Protein AF-A0AAU9WT31-F1 (afdb_monomer_lite)

Secondary structure (DSSP, 8-state):
---HHHHHHHHTTT----TT-HHHHHHHHHHHHHTSTT---HHHHHHHS----HHHHHHHHHHHHHHHHHHHHTBTTTB-TTS-SSS-HHHHTHHHHTT--HHHHHHHHHHHHHHHHHHHHHS--TT----S-SS---HHHHHHHHHHHHHHHHH-

Foldseek 3Di:
DDDPPVVVLVVVVVDDQPPPDPVSVVVVVCCSQPVDPPPQDPVNVVVPDPDDPPVRVVVVVVLVVQLVVQLVQCEPQQAYPVRPGLGGSVLSSLQSVLVDHPVNLLVQCVVPNLVSSLPQQAADDPPDPDRGGSRDPPPSSSVSNNVSSVVVVVVD

Sequence (156 aa):
MGNTHLNNLLSTMNEQFDGNDALEDVKALRKILFESSLSLSRKNIIENSSVISAPHAVANMLYLDQRHELLLTFSDNLFNVTDTGPIKRSMAQNIPDSGLSYDELHKLYTRFGKRGLVAILSNPLTTSSAKTPRVTRTKRILAAIVKHFEKTSNEE

Structure (mmCIF, N/CA/C/O backbone):
data_AF-A0AAU9WT31-F1
#
_entry.id   AF-A0AAU9WT31-F1
#
loop_
_atom_site.group_PDB
_atom_site.id
_atom_site.type_symbol
_atom_site.label_atom_id
_atom_site.label_alt_id
_atom_site.label_comp_id
_atom_site.label_asym_id
_atom_site.label_entity_id
_atom_site.label_seq_id
_atom_site.pdbx_PDB_ins_code
_atom_site.Cartn_x
_atom_site.Cartn_y
_atom_site.Cartn_z
_atom_site.occupancy
_atom_site.B_iso_or_equiv
_atom_site.auth_seq_id
_atom_site.auth_comp_id
_atom_site.auth_asym_id
_atom_site.auth_atom_id
_atom_site.pdbx_PDB_model_num
ATOM 1 N N . MET A 1 1 ? 6.162 25.197 -19.822 1.00 37.94 1 MET A N 1
ATOM 2 C CA . MET A 1 1 ? 6.664 25.276 -21.210 1.00 37.94 1 MET A CA 1
ATOM 3 C C . MET A 1 1 ? 7.054 23.873 -21.624 1.00 37.94 1 MET A C 1
ATOM 5 O O . MET A 1 1 ? 8.067 23.365 -21.166 1.00 37.94 1 MET A O 1
ATOM 9 N N . GLY A 1 2 ? 6.135 23.203 -22.320 1.00 40.66 2 GLY A N 1
ATOM 10 C CA . GLY A 1 2 ? 6.227 21.787 -22.657 1.00 40.66 2 GLY A CA 1
ATOM 11 C C . GLY A 1 2 ? 7.182 21.541 -23.819 1.00 40.66 2 GLY A C 1
ATOM 12 O O . GLY A 1 2 ? 7.208 22.298 -24.780 1.00 40.66 2 GLY A O 1
ATOM 13 N N . ASN A 1 3 ? 7.955 20.477 -23.651 1.00 45.34 3 ASN A N 1
ATOM 14 C CA . ASN A 1 3 ? 8.954 19.849 -24.509 1.00 45.34 3 ASN A CA 1
ATOM 15 C C . ASN A 1 3 ? 8.720 19.964 -26.038 1.00 45.34 3 ASN A C 1
ATOM 17 O O . ASN A 1 3 ? 8.288 19.022 -26.699 1.00 45.34 3 ASN A O 1
ATOM 21 N N . THR A 1 4 ? 9.068 21.108 -26.633 1.00 45.19 4 THR A N 1
ATOM 22 C CA . THR A 1 4 ? 8.982 21.357 -28.085 1.00 45.19 4 THR A CA 1
ATOM 23 C C . THR A 1 4 ? 9.870 20.405 -28.901 1.00 45.19 4 THR A C 1
ATOM 25 O O . THR A 1 4 ? 9.603 20.151 -30.070 1.00 45.19 4 THR A O 1
ATOM 28 N N . HIS A 1 5 ? 10.904 19.829 -28.279 1.00 43.59 5 HIS A N 1
ATOM 29 C CA . HIS A 1 5 ? 11.833 18.903 -28.929 1.00 43.59 5 HIS A CA 1
ATOM 30 C C . HIS A 1 5 ? 11.286 17.478 -29.098 1.00 43.59 5 HIS A C 1
ATOM 32 O O . HIS A 1 5 ? 11.575 16.851 -30.114 1.00 43.59 5 HIS A O 1
ATOM 38 N N . LEU A 1 6 ? 10.468 16.978 -28.163 1.00 46.84 6 LEU A N 1
ATOM 39 C CA . LEU A 1 6 ? 9.843 15.652 -28.291 1.00 46.84 6 LEU A CA 1
ATOM 40 C C . LEU A 1 6 ? 8.724 15.654 -29.340 1.00 46.84 6 LEU A C 1
ATOM 42 O O . LEU A 1 6 ? 8.633 14.727 -30.139 1.00 46.84 6 LEU A O 1
ATOM 46 N N . ASN A 1 7 ? 7.935 16.730 -29.400 1.00 46.47 7 ASN A N 1
ATOM 47 C CA . ASN A 1 7 ? 6.857 16.869 -30.385 1.00 46.47 7 ASN A CA 1
ATOM 48 C C . ASN A 1 7 ? 7.384 16.923 -31.829 1.00 46.47 7 ASN A C 1
ATOM 50 O O . ASN A 1 7 ? 6.760 16.374 -32.734 1.00 46.47 7 ASN A O 1
ATOM 54 N N . ASN A 1 8 ? 8.557 17.529 -32.040 1.00 50.22 8 ASN A N 1
ATOM 55 C CA . ASN A 1 8 ? 9.211 17.544 -33.349 1.00 50.22 8 ASN A CA 1
ATOM 56 C C . ASN A 1 8 ? 9.796 16.176 -33.735 1.00 50.22 8 ASN A C 1
ATOM 58 O O . ASN A 1 8 ? 9.794 15.842 -34.913 1.00 50.22 8 ASN A O 1
ATOM 62 N N . LEU A 1 9 ? 10.261 15.373 -32.770 1.00 50.25 9 LEU A N 1
ATOM 63 C CA . LEU A 1 9 ? 10.796 14.035 -33.047 1.00 50.25 9 LEU A CA 1
ATOM 64 C C . LEU A 1 9 ? 9.676 13.050 -33.432 1.00 50.25 9 LEU A C 1
ATOM 66 O O . LEU A 1 9 ? 9.837 12.254 -34.356 1.00 50.25 9 LEU A O 1
ATOM 70 N N . LEU A 1 10 ? 8.523 13.157 -32.761 1.00 50.50 10 LEU A N 1
ATOM 71 C CA . LEU A 1 10 ? 7.332 12.345 -33.026 1.00 50.50 10 LEU A CA 1
ATOM 72 C C . LEU A 1 10 ? 6.693 12.670 -34.385 1.00 50.50 10 LEU A C 1
ATOM 74 O O . LEU A 1 10 ? 6.244 11.756 -35.075 1.00 50.50 10 LEU A O 1
ATOM 78 N N . SER A 1 11 ? 6.702 13.939 -34.821 1.00 49.94 11 SER A N 1
ATOM 79 C CA . SER A 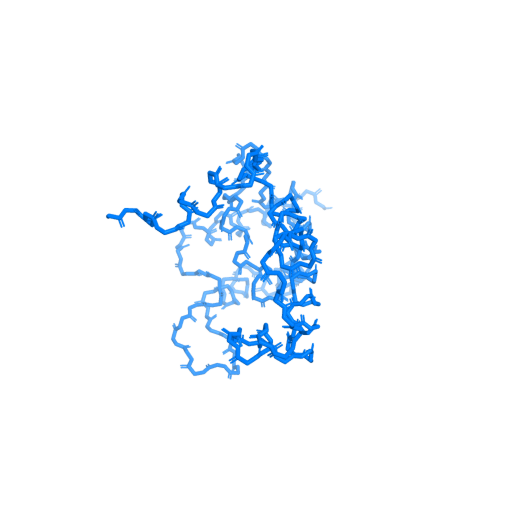1 11 ? 6.126 14.310 -36.125 1.00 49.94 11 SER A CA 1
ATOM 80 C C . SER A 1 11 ? 6.911 13.740 -37.313 1.00 49.94 11 SER A C 1
ATOM 82 O O . SER A 1 11 ? 6.306 13.390 -38.324 1.00 49.94 11 SER A O 1
ATOM 84 N N . THR A 1 12 ? 8.229 13.534 -37.181 1.00 51.47 12 THR A N 1
ATOM 85 C CA . THR A 1 12 ? 9.038 12.839 -38.200 1.00 51.47 12 THR A CA 1
ATOM 86 C C . THR A 1 12 ? 8.754 11.342 -38.313 1.00 51.47 12 THR A C 1
ATOM 88 O O . THR A 1 12 ? 9.083 10.754 -39.340 1.00 51.47 12 THR A O 1
ATOM 91 N N . MET A 1 13 ? 8.163 10.715 -37.290 1.00 53.75 13 MET A N 1
ATOM 92 C CA . MET A 1 13 ? 7.913 9.267 -37.274 1.00 53.75 13 MET A CA 1
ATOM 93 C C . MET A 1 13 ? 6.496 8.878 -37.709 1.00 53.75 13 MET A C 1
ATOM 95 O O . MET A 1 13 ? 6.253 7.696 -37.910 1.00 53.75 13 MET A O 1
ATOM 99 N N . ASN A 1 14 ? 5.587 9.844 -37.902 1.00 53.03 14 ASN A N 1
ATOM 100 C CA . ASN A 1 14 ? 4.195 9.624 -38.324 1.00 53.03 14 ASN A CA 1
ATOM 101 C C . ASN A 1 14 ? 3.474 8.498 -37.544 1.00 53.03 14 ASN A C 1
ATOM 103 O O . ASN A 1 14 ? 2.643 7.779 -38.097 1.00 53.03 14 ASN A O 1
ATOM 107 N N . GLU A 1 15 ? 3.814 8.327 -36.265 1.00 56.25 15 GLU A N 1
ATOM 108 C CA . GLU A 1 15 ? 3.293 7.274 -35.394 1.00 56.25 15 GLU A CA 1
ATOM 109 C C . GLU A 1 15 ? 2.675 7.896 -34.140 1.00 56.25 15 GLU A C 1
ATOM 111 O O . GLU A 1 15 ? 3.288 8.722 -33.463 1.00 56.25 15 GLU A O 1
ATOM 116 N N . GLN A 1 16 ? 1.431 7.510 -33.851 1.00 54.66 16 GLN A N 1
ATOM 117 C CA . GLN A 1 16 ? 0.732 7.841 -32.613 1.00 54.66 16 GLN A CA 1
ATOM 118 C C . GLN A 1 16 ? 0.999 6.724 -31.605 1.00 54.66 16 GLN A C 1
ATOM 120 O O . GLN A 1 16 ? 0.626 5.577 -31.840 1.00 54.66 16 GLN A O 1
ATOM 125 N N . PHE A 1 17 ? 1.637 7.065 -30.489 1.00 57.56 17 PHE A N 1
ATOM 126 C CA . PHE A 1 17 ? 1.768 6.175 -29.339 1.00 57.56 17 PHE A CA 1
ATOM 127 C C . PHE A 1 17 ? 0.741 6.601 -28.291 1.00 57.56 17 PHE A C 1
ATOM 129 O O . PHE A 1 17 ? 0.657 7.785 -27.953 1.00 57.56 17 PHE A O 1
ATOM 136 N N . ASP A 1 18 ? -0.075 5.659 -27.825 1.00 54.41 18 ASP A N 1
ATOM 137 C CA . ASP A 1 18 ? -1.097 5.922 -26.815 1.00 54.41 18 ASP A CA 1
ATOM 138 C C . ASP A 1 18 ? -0.418 6.061 -25.441 1.00 54.41 18 ASP A C 1
ATOM 140 O O . ASP A 1 18 ? -0.077 5.076 -24.791 1.00 54.41 18 ASP A O 1
ATOM 144 N N . GLY A 1 19 ? -0.127 7.303 -25.041 1.00 53.06 19 GLY A N 1
ATOM 145 C CA . GLY A 1 19 ? 0.788 7.646 -23.939 1.00 53.06 19 GLY A CA 1
ATOM 146 C C . GLY A 1 19 ? 0.267 7.403 -22.517 1.00 53.06 19 GLY A C 1
ATOM 147 O O . GLY A 1 19 ? 0.629 8.151 -21.610 1.00 53.06 19 GLY A O 1
ATOM 148 N N . ASN A 1 20 ? -0.609 6.414 -22.320 1.00 56.62 20 ASN A N 1
ATOM 149 C CA . ASN A 1 20 ? -1.188 6.064 -21.018 1.00 56.62 20 ASN A CA 1
ATOM 150 C C . ASN A 1 20 ? -0.913 4.612 -20.582 1.00 56.62 20 ASN A C 1
ATOM 152 O O . ASN A 1 20 ? -1.333 4.228 -19.488 1.00 56.62 20 ASN A O 1
ATOM 156 N N . ASP A 1 21 ? -0.217 3.812 -21.395 1.00 72.44 21 ASP A N 1
ATOM 157 C CA . ASP A 1 21 ? 0.211 2.460 -21.033 1.00 72.44 21 ASP A CA 1
ATOM 158 C C . ASP A 1 21 ? 1.741 2.385 -20.989 1.00 72.44 21 ASP A C 1
ATOM 160 O O . ASP A 1 21 ? 2.419 2.489 -22.009 1.00 72.44 21 ASP A O 1
ATOM 164 N N . ALA A 1 22 ? 2.287 2.140 -19.796 1.00 76.31 22 ALA A N 1
ATOM 165 C CA . ALA A 1 22 ? 3.724 2.001 -19.584 1.00 76.31 22 ALA A CA 1
ATOM 166 C C . ALA A 1 22 ? 4.346 0.889 -20.450 1.00 76.31 22 ALA A C 1
ATOM 168 O O . ALA A 1 22 ? 5.521 0.968 -20.810 1.00 76.31 22 ALA A O 1
ATOM 169 N N . LEU A 1 23 ? 3.580 -0.150 -20.796 1.00 74.44 23 LEU A N 1
ATOM 170 C CA . LEU A 1 23 ? 4.037 -1.195 -21.704 1.00 74.44 23 LEU A CA 1
ATOM 171 C C . LEU A 1 23 ? 4.141 -0.682 -23.146 1.00 74.44 23 LEU A C 1
ATOM 173 O O . LEU A 1 23 ? 5.121 -0.989 -23.830 1.00 74.44 23 LEU A O 1
ATOM 177 N N . GLU A 1 24 ? 3.166 0.102 -23.604 1.00 76.25 24 GLU A N 1
ATOM 178 C CA . GLU A 1 24 ? 3.207 0.734 -24.926 1.00 76.25 24 GLU A CA 1
ATOM 179 C C . GLU A 1 24 ? 4.300 1.801 -25.006 1.00 76.25 24 GLU A C 1
ATOM 181 O O . GLU A 1 24 ? 5.015 1.85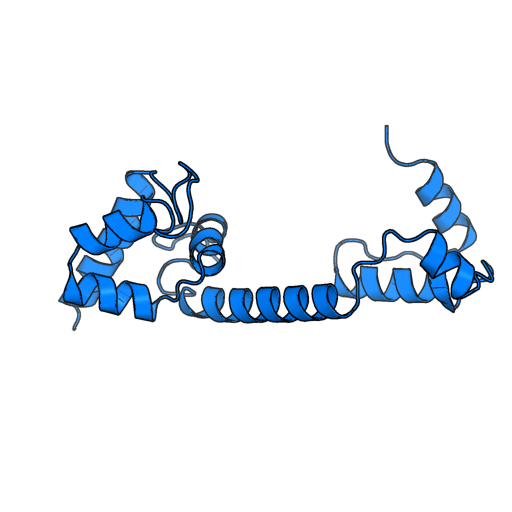4 -26.004 1.00 76.25 24 GLU A O 1
ATOM 186 N N . ASP A 1 25 ? 4.548 2.543 -23.926 1.00 76.44 25 ASP A N 1
ATOM 187 C CA . ASP A 1 25 ? 5.671 3.479 -23.838 1.00 76.44 25 ASP A CA 1
ATOM 188 C C . ASP A 1 25 ? 7.023 2.761 -23.992 1.00 76.44 25 ASP A C 1
ATOM 190 O O . ASP A 1 25 ? 7.910 3.220 -24.717 1.00 76.44 25 ASP A O 1
ATOM 194 N N . VAL A 1 26 ? 7.190 1.592 -23.358 1.00 80.50 26 VAL A N 1
ATOM 195 C CA . VAL A 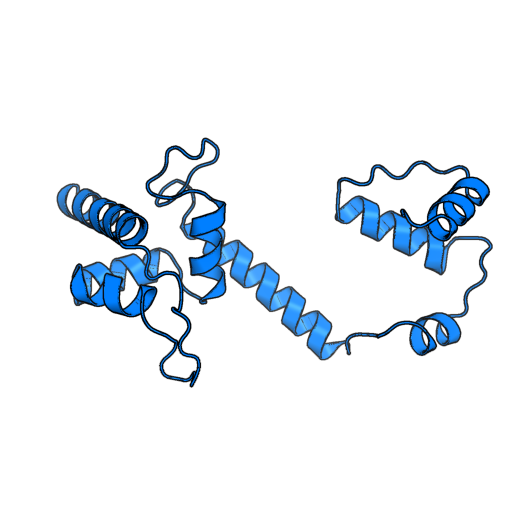1 26 ? 8.407 0.772 -23.494 1.00 80.50 26 VAL A CA 1
ATOM 196 C C . VAL A 1 26 ? 8.555 0.230 -24.918 1.00 80.50 26 VAL A C 1
ATOM 198 O O . VAL A 1 26 ? 9.663 0.235 -25.467 1.00 80.50 26 VAL A O 1
ATOM 201 N N . LYS A 1 27 ? 7.458 -0.216 -25.542 1.00 78.62 27 LYS A N 1
ATOM 202 C CA . LYS A 1 27 ? 7.462 -0.665 -26.945 1.00 78.62 27 LYS A CA 1
ATOM 203 C C . LYS A 1 27 ? 7.819 0.482 -27.894 1.00 78.62 27 LYS A C 1
ATOM 205 O O . LYS A 1 27 ? 8.665 0.295 -28.770 1.00 78.62 27 LYS A O 1
ATOM 210 N N . ALA A 1 28 ? 7.250 1.665 -27.681 1.00 81.00 28 ALA A N 1
ATOM 211 C CA . ALA A 1 28 ? 7.535 2.875 -28.443 1.00 81.00 28 ALA A CA 1
ATOM 212 C C . ALA A 1 28 ? 9.013 3.268 -28.341 1.00 81.00 28 ALA A C 1
ATOM 214 O O . ALA A 1 28 ? 9.692 3.440 -29.354 1.00 81.00 28 ALA A O 1
ATOM 215 N N . LEU A 1 29 ? 9.551 3.322 -27.119 1.00 81.44 29 LEU A N 1
ATOM 216 C CA . LEU A 1 29 ? 10.963 3.614 -26.864 1.00 81.44 29 LEU A CA 1
ATOM 217 C C . LEU A 1 29 ? 11.890 2.619 -27.558 1.00 81.44 29 LEU A C 1
ATOM 219 O O . LEU A 1 29 ? 12.867 3.027 -28.186 1.00 81.44 29 LEU A O 1
ATOM 223 N N . ARG A 1 30 ? 11.583 1.319 -27.488 1.00 83.25 30 ARG A N 1
ATOM 224 C CA . ARG A 1 30 ? 12.354 0.288 -28.192 1.00 83.25 30 ARG A CA 1
ATOM 225 C C . ARG A 1 30 ? 12.382 0.555 -29.697 1.00 83.25 30 ARG A C 1
ATOM 227 O O . ARG A 1 30 ? 13.457 0.501 -30.295 1.00 83.25 30 ARG A O 1
ATOM 234 N N . LYS A 1 31 ? 11.231 0.870 -30.290 1.00 81.56 31 LYS A N 1
ATOM 235 C CA . LYS A 1 31 ? 11.112 1.149 -31.723 1.00 81.56 31 LYS A CA 1
ATOM 236 C C . LYS A 1 31 ? 11.901 2.395 -32.129 1.00 81.56 31 LYS A C 1
ATOM 238 O O . LYS A 1 31 ? 12.674 2.356 -33.082 1.00 81.56 31 LYS A O 1
ATOM 243 N N . ILE A 1 32 ? 11.801 3.474 -31.354 1.00 79.44 32 ILE A N 1
ATOM 244 C CA . ILE A 1 32 ? 12.567 4.709 -31.575 1.00 79.44 32 ILE A CA 1
ATOM 245 C C . ILE A 1 32 ? 14.074 4.442 -31.490 1.00 79.44 32 ILE A C 1
ATOM 247 O O . ILE A 1 32 ? 14.831 4.896 -32.346 1.00 79.44 32 ILE A O 1
ATOM 251 N N . LEU A 1 33 ? 14.527 3.699 -30.482 1.00 76.50 33 LEU A N 1
ATOM 252 C CA . LEU A 1 33 ? 15.955 3.508 -30.224 1.00 76.50 33 LEU A CA 1
ATOM 253 C C . LEU A 1 33 ? 16.627 2.517 -31.180 1.00 76.50 33 LEU A C 1
ATOM 255 O O . LEU A 1 33 ? 17.796 2.709 -31.509 1.00 76.50 33 LEU A O 1
ATOM 259 N N . PHE A 1 34 ? 15.922 1.464 -31.604 1.00 78.94 34 PHE A N 1
ATOM 260 C CA . PHE A 1 34 ? 16.538 0.341 -32.321 1.00 78.94 34 PHE A CA 1
ATOM 261 C C . PHE A 1 34 ? 15.989 0.092 -33.726 1.00 78.94 34 PHE A C 1
ATOM 263 O O . PHE A 1 34 ? 16.656 -0.579 -34.509 1.00 78.94 34 PHE A O 1
ATOM 270 N N . GLU A 1 35 ? 14.804 0.606 -34.052 1.00 76.56 35 GLU A N 1
ATOM 271 C CA . GLU A 1 35 ? 14.106 0.301 -35.311 1.00 76.56 35 GLU A CA 1
ATOM 272 C C . GLU A 1 35 ? 13.897 1.550 -36.185 1.00 76.56 35 GLU A C 1
ATOM 274 O O . GLU A 1 35 ? 13.525 1.434 -37.351 1.00 76.56 35 GLU A O 1
ATOM 279 N N . SER A 1 36 ? 14.163 2.750 -35.657 1.00 71.31 36 SER A N 1
ATOM 280 C CA . SER A 1 36 ? 14.014 4.004 -36.397 1.00 71.31 36 SER A CA 1
ATOM 281 C C . SER A 1 36 ? 15.232 4.353 -37.260 1.00 71.31 36 SER A C 1
ATOM 283 O O . SER A 1 36 ? 16.354 3.880 -37.058 1.00 71.31 36 SER A O 1
ATOM 285 N N . SER A 1 37 ? 15.025 5.291 -38.187 1.00 70.69 37 SER A N 1
ATOM 286 C CA . SER A 1 37 ? 16.077 5.896 -39.011 1.00 70.69 37 SER A CA 1
ATOM 287 C C . SER A 1 37 ? 17.104 6.717 -38.222 1.00 70.69 37 SER A C 1
ATOM 289 O O . SER A 1 37 ? 18.077 7.181 -38.814 1.00 70.69 37 SER A O 1
ATOM 291 N N . LEU A 1 38 ? 16.943 6.874 -36.898 1.00 69.25 38 LEU A N 1
ATOM 292 C CA . LEU A 1 38 ? 17.903 7.581 -36.044 1.00 69.25 38 LEU A CA 1
ATOM 293 C C . LEU A 1 38 ? 19.285 6.909 -36.040 1.00 69.25 38 LEU A C 1
ATOM 295 O O . LEU A 1 38 ? 20.272 7.570 -35.725 1.00 69.25 38 LEU A O 1
ATOM 299 N N . SER A 1 39 ? 19.391 5.630 -36.435 1.00 67.81 39 SER A N 1
ATOM 300 C CA . SER A 1 39 ? 20.667 4.907 -36.605 1.00 67.81 39 SER A CA 1
ATOM 301 C C . SER A 1 39 ? 21.598 4.997 -35.383 1.00 67.81 39 SER A C 1
ATOM 303 O O . SER A 1 39 ? 22.825 5.013 -35.495 1.00 67.81 39 SER A O 1
ATOM 305 N N . LEU A 1 40 ? 21.011 5.079 -34.184 1.00 73.44 40 LEU A N 1
ATOM 306 C CA . LEU A 1 40 ? 21.760 5.223 -32.943 1.00 73.44 40 LEU A CA 1
ATOM 307 C C . LEU A 1 40 ? 22.540 3.939 -32.667 1.00 73.44 40 LEU A C 1
ATOM 309 O O . LEU A 1 40 ? 21.976 2.862 -32.474 1.00 73.44 40 LEU A O 1
ATOM 313 N N . SER A 1 41 ? 23.867 4.051 -32.622 1.00 75.94 41 SER A N 1
ATOM 314 C CA . SER A 1 41 ? 24.701 2.923 -32.223 1.00 75.94 41 SER A CA 1
ATOM 315 C C . SER A 1 41 ? 24.457 2.584 -30.748 1.00 75.94 41 SER A C 1
ATOM 317 O O . SER A 1 41 ? 24.232 3.467 -29.916 1.00 75.94 41 SER A O 1
ATOM 319 N N . ARG A 1 42 ? 24.577 1.300 -30.386 1.00 74.81 42 ARG A N 1
ATOM 320 C CA . ARG A 1 42 ? 24.493 0.857 -28.982 1.00 74.81 42 ARG A CA 1
ATOM 321 C C . ARG A 1 42 ? 25.460 1.632 -28.077 1.00 74.81 42 ARG A C 1
ATOM 323 O O . ARG A 1 42 ? 25.121 1.924 -26.936 1.00 74.81 42 ARG A O 1
ATOM 330 N N . LYS A 1 43 ? 26.638 1.989 -28.600 1.00 76.88 43 LYS A N 1
ATOM 331 C CA . LYS A 1 43 ? 27.639 2.803 -27.905 1.00 76.88 43 LYS A CA 1
ATOM 332 C C . LYS A 1 43 ? 27.100 4.201 -27.583 1.00 76.88 43 LYS A C 1
ATOM 334 O O . LYS A 1 43 ? 27.127 4.591 -26.423 1.00 76.88 43 LYS A O 1
ATOM 339 N N . ASN A 1 44 ? 26.523 4.892 -28.569 1.00 75.12 44 ASN A N 1
ATOM 340 C CA . ASN A 1 44 ? 25.941 6.224 -28.371 1.00 75.12 44 ASN A CA 1
ATOM 341 C C . ASN A 1 44 ? 24.791 6.193 -27.359 1.00 75.12 44 ASN A C 1
ATOM 343 O O . ASN A 1 44 ? 24.669 7.106 -26.548 1.00 75.12 44 ASN A O 1
ATOM 347 N N . ILE A 1 45 ? 23.972 5.137 -27.381 1.00 74.19 45 ILE A N 1
ATOM 348 C CA . ILE A 1 45 ? 22.888 4.956 -26.410 1.00 74.19 45 ILE A CA 1
ATOM 349 C C . ILE A 1 45 ? 23.466 4.818 -25.000 1.00 74.19 45 ILE A C 1
ATOM 351 O O . ILE A 1 45 ? 23.043 5.544 -24.110 1.00 74.19 45 ILE A O 1
ATOM 355 N N . ILE A 1 46 ? 24.445 3.936 -24.789 1.00 71.25 46 ILE A N 1
ATOM 356 C CA . ILE A 1 46 ? 25.041 3.691 -23.465 1.00 71.25 46 ILE A CA 1
ATOM 357 C C . ILE A 1 46 ? 25.762 4.933 -22.926 1.00 71.25 46 ILE A C 1
ATOM 359 O O . ILE A 1 46 ? 25.627 5.244 -21.750 1.00 71.25 46 ILE A O 1
ATOM 363 N N . GLU A 1 47 ? 26.499 5.657 -23.770 1.00 76.12 47 GLU A N 1
ATOM 364 C CA . GLU A 1 47 ? 27.275 6.834 -23.351 1.00 76.12 47 GLU A CA 1
ATOM 365 C C . GLU A 1 47 ? 26.397 8.040 -22.991 1.00 76.12 47 GLU A C 1
ATOM 367 O O . GLU A 1 47 ? 26.805 8.872 -22.184 1.00 76.12 47 GLU A O 1
ATOM 372 N N . ASN A 1 48 ? 25.193 8.132 -23.566 1.00 70.81 48 ASN A N 1
ATOM 373 C CA . ASN A 1 48 ? 24.281 9.263 -23.360 1.00 70.81 48 ASN A CA 1
ATOM 374 C C . ASN A 1 48 ? 23.064 8.928 -22.494 1.00 70.81 48 ASN A C 1
ATOM 376 O O . ASN A 1 48 ? 22.300 9.823 -22.136 1.00 70.81 48 ASN A O 1
ATOM 380 N N . SER A 1 49 ? 22.864 7.659 -22.142 1.00 66.31 49 SER A N 1
ATOM 381 C CA . SER A 1 49 ? 21.879 7.291 -21.135 1.00 66.31 49 SER A CA 1
ATOM 382 C C . SER A 1 49 ? 22.553 7.275 -19.772 1.00 66.31 49 SER A C 1
ATOM 384 O O . SER A 1 49 ? 23.667 6.789 -19.598 1.00 66.31 49 SER A O 1
ATOM 386 N N . SER A 1 50 ? 21.878 7.816 -18.764 1.00 66.31 50 SER A N 1
ATOM 387 C CA . SER A 1 50 ? 22.262 7.614 -17.368 1.00 66.31 50 SER A CA 1
ATOM 388 C C . SER A 1 50 ? 21.931 6.165 -16.985 1.00 66.31 50 SER A C 1
ATOM 390 O O . SER A 1 50 ? 20.969 5.914 -16.261 1.00 66.31 50 SER A O 1
ATOM 392 N N . VAL A 1 51 ? 22.648 5.197 -17.574 1.00 68.44 51 VAL A N 1
ATOM 393 C CA . VAL A 1 51 ? 22.318 3.771 -17.491 1.00 68.44 51 VAL A CA 1
ATOM 394 C C . VAL A 1 51 ? 22.404 3.330 -16.034 1.00 68.44 51 VAL A C 1
ATOM 396 O O . VAL A 1 51 ? 23.477 3.312 -15.430 1.00 68.44 51 VAL A O 1
ATOM 399 N N . ILE A 1 52 ? 21.268 2.924 -15.470 1.00 69.19 52 ILE A N 1
ATOM 400 C CA . ILE A 1 52 ? 21.247 2.120 -14.251 1.00 69.19 52 ILE A CA 1
ATOM 401 C C . ILE A 1 52 ? 21.998 0.822 -14.554 1.00 69.19 52 ILE A C 1
ATOM 403 O O . ILE A 1 52 ? 21.662 0.109 -15.498 1.00 69.19 52 ILE A O 1
ATOM 407 N N . SER A 1 53 ? 23.028 0.506 -13.765 1.00 81.12 53 SER A N 1
ATOM 408 C CA . SER A 1 53 ? 23.770 -0.748 -13.942 1.00 81.12 53 SER A CA 1
ATOM 409 C C . SER A 1 53 ? 22.818 -1.953 -13.933 1.00 81.12 53 SER A C 1
ATOM 411 O O . SER A 1 53 ? 21.849 -1.965 -13.171 1.00 81.12 53 SER A O 1
ATOM 413 N N . ALA A 1 54 ? 23.102 -2.983 -14.735 1.00 80.38 54 ALA A N 1
ATOM 414 C CA . ALA A 1 54 ? 22.246 -4.170 -14.822 1.00 80.38 54 ALA A CA 1
ATOM 415 C C . ALA A 1 54 ? 21.888 -4.785 -13.445 1.00 80.38 54 ALA A C 1
ATOM 417 O O . ALA A 1 54 ? 20.716 -5.096 -13.242 1.00 80.38 54 ALA A O 1
ATOM 418 N N . PRO A 1 55 ? 22.805 -4.875 -12.455 1.00 84.62 55 PRO A N 1
ATOM 419 C CA . PRO A 1 55 ? 22.451 -5.339 -11.111 1.00 84.62 55 PRO A CA 1
ATOM 420 C C . PRO A 1 55 ? 21.408 -4.463 -10.407 1.00 84.62 55 PRO A C 1
ATOM 422 O O . PRO A 1 55 ? 20.499 -4.982 -9.768 1.00 84.62 55 PRO A O 1
ATOM 425 N N . HIS A 1 56 ? 21.504 -3.139 -10.549 1.00 83.50 56 HIS A N 1
ATOM 426 C CA . HIS A 1 56 ? 20.521 -2.215 -9.980 1.00 83.50 56 HIS A CA 1
ATOM 427 C C . HIS A 1 56 ? 19.168 -2.316 -10.697 1.00 83.50 56 HIS A C 1
ATOM 429 O O . HIS A 1 56 ? 18.132 -2.244 -10.044 1.00 83.50 56 HIS A O 1
ATOM 435 N N . ALA A 1 57 ? 19.157 -2.531 -12.018 1.00 83.88 57 ALA A N 1
ATOM 436 C CA . ALA A 1 57 ? 17.919 -2.754 -12.767 1.00 83.88 57 ALA A CA 1
ATOM 437 C C . ALA A 1 57 ? 17.200 -4.026 -12.290 1.00 83.88 57 ALA A C 1
ATOM 439 O O . ALA A 1 57 ? 16.000 -3.988 -12.027 1.00 83.88 57 ALA A O 1
ATOM 440 N N . VAL A 1 58 ? 17.942 -5.124 -12.114 1.00 86.69 58 VAL A N 1
ATOM 441 C CA . VAL A 1 58 ? 17.403 -6.389 -11.590 1.00 86.69 58 VAL A CA 1
ATOM 442 C C . VAL A 1 58 ? 16.895 -6.219 -10.157 1.00 86.69 58 VAL A C 1
ATOM 444 O O . VAL A 1 58 ? 15.791 -6.661 -9.852 1.00 86.69 58 VAL A O 1
ATOM 447 N N . ALA A 1 59 ? 17.648 -5.541 -9.286 1.00 88.75 59 ALA A N 1
ATOM 448 C CA . ALA A 1 59 ? 17.216 -5.275 -7.914 1.00 88.75 59 ALA A CA 1
ATOM 449 C C . ALA A 1 59 ? 15.926 -4.437 -7.861 1.00 88.75 59 ALA A C 1
ATOM 451 O O . ALA A 1 59 ? 15.024 -4.752 -7.089 1.00 88.75 59 ALA A O 1
ATOM 452 N N . ASN A 1 60 ? 15.809 -3.414 -8.713 1.00 87.56 60 ASN A N 1
ATOM 453 C CA . ASN A 1 60 ? 14.596 -2.603 -8.817 1.00 87.56 60 ASN A CA 1
ATOM 454 C C . ASN A 1 60 ? 13.402 -3.421 -9.316 1.00 87.56 60 ASN A C 1
ATOM 456 O O . ASN A 1 60 ? 12.314 -3.282 -8.769 1.00 87.56 60 ASN A O 1
ATOM 460 N N . MET A 1 61 ? 13.599 -4.276 -10.324 1.00 90.88 61 MET A N 1
ATOM 461 C CA . MET A 1 61 ? 12.552 -5.170 -10.825 1.00 90.88 61 MET A CA 1
ATOM 462 C C . MET A 1 61 ? 12.042 -6.090 -9.710 1.00 90.88 61 MET A C 1
ATOM 464 O O . MET A 1 61 ? 10.851 -6.092 -9.426 1.00 90.88 61 MET A O 1
ATOM 468 N N . LEU A 1 62 ? 12.948 -6.781 -9.007 1.00 92.31 62 LEU A N 1
ATOM 469 C CA . LEU A 1 62 ? 12.592 -7.666 -7.892 1.00 92.31 62 LEU A CA 1
ATOM 470 C C . LEU A 1 62 ? 11.874 -6.918 -6.762 1.00 92.31 62 LEU A C 1
ATOM 472 O O . LEU A 1 62 ? 10.913 -7.433 -6.196 1.00 92.31 62 LEU A O 1
ATOM 476 N N . TYR A 1 63 ? 12.319 -5.701 -6.443 1.00 89.81 63 TYR A N 1
ATOM 477 C CA . TYR A 1 63 ? 11.657 -4.855 -5.452 1.00 89.81 63 TYR A CA 1
ATOM 478 C C . TYR A 1 63 ? 10.231 -4.482 -5.877 1.00 89.81 63 TYR A C 1
ATOM 480 O O . TYR A 1 63 ? 9.312 -4.555 -5.062 1.00 89.81 63 TYR A O 1
ATOM 488 N N . LEU A 1 64 ? 10.031 -4.089 -7.139 1.00 90.44 64 LEU A N 1
ATOM 489 C CA . LEU A 1 64 ? 8.716 -3.715 -7.661 1.00 90.44 64 LEU A CA 1
ATOM 490 C C . LEU A 1 64 ? 7.761 -4.912 -7.708 1.00 90.44 64 LEU A C 1
ATOM 492 O O . LEU A 1 64 ? 6.608 -4.756 -7.302 1.00 90.44 64 LEU A O 1
ATOM 496 N N . ASP A 1 65 ? 8.248 -6.083 -8.124 1.00 91.62 65 ASP A N 1
ATOM 497 C CA . ASP A 1 65 ? 7.482 -7.332 -8.124 1.00 91.62 65 ASP A CA 1
ATOM 498 C C . ASP A 1 65 ? 7.078 -7.712 -6.697 1.00 91.62 65 ASP A C 1
ATOM 500 O O . ASP A 1 65 ? 5.896 -7.883 -6.405 1.00 91.62 65 ASP A O 1
ATOM 504 N N . GLN A 1 66 ? 8.031 -7.739 -5.760 1.00 92.06 66 GLN A N 1
ATOM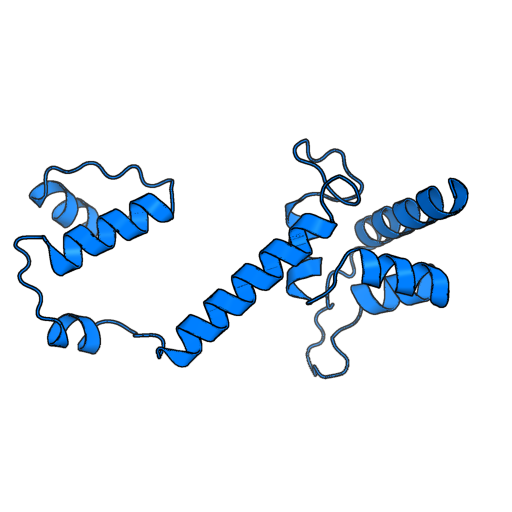 505 C CA . GLN A 1 66 ? 7.739 -8.045 -4.360 1.00 92.06 66 GLN A CA 1
ATOM 506 C C . GLN A 1 66 ? 6.744 -7.047 -3.757 1.00 92.06 66 GLN A C 1
ATOM 508 O O . GLN A 1 66 ? 5.825 -7.432 -3.033 1.00 92.06 66 GLN A O 1
ATOM 513 N N . ARG A 1 67 ? 6.904 -5.754 -4.054 1.00 92.75 67 ARG A N 1
ATOM 514 C CA . ARG A 1 67 ? 5.973 -4.722 -3.599 1.00 92.75 67 ARG A CA 1
ATOM 515 C C . ARG A 1 67 ? 4.567 -4.956 -4.149 1.00 92.75 67 ARG A C 1
ATOM 517 O O . ARG A 1 67 ? 3.597 -4.735 -3.423 1.00 92.75 67 ARG A O 1
ATOM 524 N N . HIS A 1 68 ? 4.451 -5.364 -5.411 1.00 91.19 68 HIS A N 1
ATOM 525 C CA . HIS A 1 68 ? 3.166 -5.679 -6.025 1.00 91.19 68 HIS A CA 1
ATOM 526 C C . HIS A 1 68 ? 2.487 -6.852 -5.313 1.00 91.19 68 HIS A C 1
ATOM 528 O O . HIS A 1 68 ? 1.348 -6.704 -4.874 1.00 91.19 68 HIS A O 1
ATOM 534 N N . GLU A 1 69 ? 3.212 -7.949 -5.092 1.00 92.69 69 GLU A N 1
ATOM 535 C CA . GLU A 1 69 ? 2.708 -9.120 -4.363 1.00 92.69 69 GLU A CA 1
ATOM 536 C C . GLU A 1 69 ? 2.229 -8.755 -2.952 1.00 92.69 69 GLU A C 1
ATOM 538 O O . GLU A 1 69 ? 1.124 -9.110 -2.541 1.00 92.69 69 GLU A O 1
ATOM 543 N N . LEU A 1 70 ? 3.012 -7.957 -2.219 1.00 93.19 70 LEU A N 1
ATOM 544 C CA . LEU A 1 70 ? 2.614 -7.465 -0.901 1.00 93.19 70 LEU A CA 1
ATOM 545 C C . LEU A 1 70 ? 1.338 -6.619 -0.971 1.00 93.19 70 LEU A C 1
ATOM 547 O O . LEU A 1 70 ? 0.459 -6.783 -0.126 1.00 93.19 70 LEU A O 1
ATOM 551 N N . LEU A 1 71 ? 1.205 -5.738 -1.969 1.00 92.50 71 LEU A N 1
ATOM 552 C CA . LEU A 1 71 ? 0.012 -4.906 -2.144 1.00 92.50 71 LEU A CA 1
ATOM 553 C C . LEU A 1 71 ? -1.251 -5.748 -2.357 1.00 92.50 71 LEU A C 1
ATOM 555 O O . LEU A 1 71 ? -2.298 -5.402 -1.807 1.00 92.50 71 LEU A O 1
ATOM 559 N N . LEU A 1 72 ? -1.151 -6.851 -3.104 1.00 92.19 72 LEU A N 1
ATOM 560 C CA . LEU A 1 72 ? -2.276 -7.755 -3.351 1.00 92.19 72 LEU A CA 1
ATOM 561 C C . LEU A 1 72 ? -2.823 -8.365 -2.054 1.00 92.19 72 LEU A C 1
ATOM 563 O O . LEU A 1 72 ? -4.037 -8.495 -1.926 1.00 92.19 72 LEU A O 1
ATOM 567 N N . THR A 1 73 ? -1.973 -8.624 -1.051 1.00 92.69 73 THR A N 1
ATOM 568 C CA . THR A 1 73 ? -2.420 -9.154 0.258 1.00 92.69 73 THR A CA 1
ATOM 569 C C . THR A 1 73 ? -3.388 -8.223 0.999 1.00 92.69 73 THR A C 1
ATOM 571 O O . THR A 1 73 ? -4.170 -8.663 1.840 1.00 92.69 73 THR A O 1
ATOM 574 N N . PHE A 1 74 ? -3.367 -6.925 0.683 1.00 91.44 74 PHE A N 1
ATOM 575 C CA . PHE A 1 74 ? -4.234 -5.926 1.305 1.00 91.44 74 PHE A CA 1
ATOM 576 C C . PHE A 1 74 ? -5.546 -5.689 0.544 1.00 91.44 74 PHE A C 1
ATOM 578 O O . PHE A 1 74 ? -6.426 -5.013 1.093 1.00 91.44 74 PHE A O 1
ATOM 585 N N . SER A 1 75 ? -5.672 -6.204 -0.687 1.00 89.88 75 SER A N 1
ATOM 586 C CA . SER A 1 75 ? -6.893 -6.079 -1.492 1.00 89.88 75 SER A CA 1
ATOM 587 C C . SER A 1 75 ? -8.062 -6.741 -0.778 1.00 89.88 75 SER A C 1
ATOM 589 O O . SER A 1 75 ? -7.908 -7.794 -0.168 1.00 89.88 75 SER A O 1
ATOM 591 N N . ASP A 1 76 ? -9.216 -6.080 -0.813 1.00 88.06 76 ASP A N 1
ATOM 592 C CA . ASP A 1 76 ? -10.486 -6.499 -0.206 1.00 88.06 76 ASP A CA 1
ATOM 593 C C . ASP A 1 76 ? -10.468 -6.641 1.329 1.00 88.06 76 ASP A C 1
ATOM 595 O O . ASP A 1 76 ? -11.515 -6.814 1.947 1.00 88.06 76 ASP A O 1
ATOM 599 N N . ASN A 1 77 ? -9.306 -6.432 1.956 1.00 90.12 77 ASN A N 1
ATOM 600 C CA . ASN A 1 77 ? -9.132 -6.306 3.398 1.00 90.12 77 ASN A CA 1
ATOM 601 C C . ASN A 1 77 ? -9.059 -4.830 3.820 1.00 90.12 77 ASN A C 1
ATOM 603 O O . ASN A 1 77 ? -9.994 -4.285 4.405 1.00 90.12 77 ASN A O 1
ATOM 607 N N . LEU A 1 78 ? -7.942 -4.153 3.516 1.00 90.56 78 LEU A N 1
ATOM 608 C CA . LEU A 1 78 ? -7.693 -2.771 3.953 1.00 90.56 78 LEU A CA 1
ATOM 609 C C . LEU A 1 78 ? -8.084 -1.723 2.911 1.00 90.56 78 LEU A C 1
ATOM 611 O O . LEU A 1 78 ? -8.360 -0.578 3.277 1.00 90.56 78 LEU A O 1
ATOM 615 N N . PHE A 1 79 ? -8.123 -2.090 1.633 1.00 92.44 79 PHE A N 1
ATOM 616 C CA . PHE A 1 79 ? -8.591 -1.222 0.557 1.00 92.44 79 PHE A CA 1
ATOM 617 C C . PHE A 1 79 ? -9.334 -2.041 -0.500 1.00 92.44 79 PHE A C 1
ATOM 619 O O . PHE A 1 79 ? -9.162 -3.251 -0.593 1.00 92.44 79 PHE A O 1
ATOM 626 N N . ASN A 1 80 ? -10.138 -1.378 -1.328 1.00 88.81 80 ASN A N 1
ATOM 627 C CA . ASN A 1 80 ? -10.811 -2.004 -2.466 1.00 88.81 80 ASN A CA 1
ATOM 628 C C . ASN A 1 80 ? -10.814 -1.063 -3.678 1.00 88.81 80 ASN A C 1
ATOM 630 O O . ASN A 1 80 ? -10.388 0.090 -3.585 1.00 88.81 80 ASN A O 1
ATOM 634 N N . VAL A 1 81 ? -11.279 -1.552 -4.831 1.00 84.12 81 VAL A N 1
ATOM 635 C CA . VAL A 1 81 ? -11.311 -0.782 -6.092 1.00 84.12 81 VAL A CA 1
ATOM 636 C C . VAL A 1 81 ? -12.225 0.445 -6.007 1.00 84.12 81 VAL A C 1
ATOM 638 O O . VAL A 1 81 ? -11.964 1.450 -6.660 1.00 84.12 81 VAL A O 1
ATOM 641 N N . THR A 1 82 ? -13.263 0.389 -5.173 1.00 87.12 82 THR A N 1
ATOM 642 C CA . THR A 1 82 ? -14.217 1.492 -4.974 1.00 87.12 82 THR A CA 1
ATOM 643 C C . THR A 1 82 ? -13.766 2.524 -3.934 1.00 87.12 82 THR A C 1
ATOM 645 O O . THR A 1 82 ? -14.522 3.445 -3.640 1.00 87.12 82 THR A O 1
ATOM 648 N N . ASP A 1 83 ? -12.567 2.377 -3.353 1.00 84.38 83 ASP A N 1
ATOM 649 C CA . ASP A 1 83 ? -12.040 3.222 -2.267 1.00 84.38 83 ASP A CA 1
ATOM 650 C C . ASP A 1 83 ? -12.983 3.340 -1.044 1.00 84.38 83 ASP A C 1
ATOM 652 O O . ASP A 1 83 ? -12.939 4.311 -0.284 1.00 84.38 83 ASP A O 1
ATOM 656 N N . THR A 1 84 ? -13.824 2.327 -0.816 1.00 87.56 84 THR A N 1
ATOM 657 C CA . THR A 1 84 ? -14.742 2.244 0.338 1.00 87.56 84 THR A CA 1
ATOM 658 C C . THR A 1 84 ? -14.168 1.439 1.506 1.00 87.56 84 THR A C 1
ATOM 660 O O . THR A 1 84 ? -14.803 1.328 2.554 1.00 87.56 84 THR A O 1
ATOM 663 N N . GLY A 1 85 ? -12.970 0.873 1.332 1.00 87.88 85 GLY A N 1
ATOM 664 C CA . GLY A 1 85 ? -12.267 0.116 2.366 1.00 87.88 85 GLY A CA 1
ATOM 665 C C . GLY A 1 85 ? -11.797 0.986 3.543 1.00 87.88 85 GLY A C 1
ATOM 666 O O . GLY A 1 85 ? -11.899 2.217 3.494 1.00 87.88 85 GLY A O 1
ATOM 667 N N . PRO A 1 86 ? -11.248 0.366 4.607 1.00 91.50 86 PRO A N 1
ATOM 668 C CA . PRO A 1 86 ? -10.730 1.077 5.780 1.00 91.50 86 PRO A CA 1
ATOM 669 C C . PRO A 1 86 ? -9.787 2.242 5.449 1.00 91.50 86 PRO A C 1
ATOM 671 O O . PRO A 1 86 ? -9.802 3.275 6.127 1.00 91.50 86 PRO A O 1
ATOM 674 N N . ILE A 1 87 ? -8.967 2.090 4.409 1.00 93.94 87 ILE A N 1
ATOM 675 C CA . ILE A 1 87 ? -8.072 3.122 3.890 1.00 93.94 87 ILE A CA 1
ATOM 676 C C . ILE A 1 87 ? -8.144 3.183 2.358 1.00 93.94 87 ILE A C 1
ATOM 678 O O . ILE A 1 87 ? -8.510 2.220 1.689 1.00 93.94 87 ILE A O 1
ATOM 682 N N . LYS A 1 88 ? -7.760 4.332 1.788 1.00 92.12 88 LYS A N 1
ATOM 683 C CA . LYS A 1 88 ? -7.642 4.499 0.330 1.00 92.12 88 LYS A CA 1
ATOM 684 C C . LYS A 1 88 ? -6.517 3.638 -0.235 1.00 92.12 88 LYS A C 1
ATOM 686 O O . LYS A 1 88 ? -5.492 3.469 0.432 1.00 92.12 88 LYS A O 1
ATOM 691 N N . ARG A 1 89 ? -6.631 3.227 -1.502 1.00 90.50 89 ARG A N 1
ATOM 692 C CA . ARG A 1 89 ? -5.573 2.473 -2.201 1.00 90.50 89 ARG A CA 1
ATOM 693 C C . ARG A 1 89 ? -4.205 3.160 -2.145 1.00 90.50 89 ARG A C 1
ATOM 695 O O . ARG A 1 89 ? -3.209 2.513 -1.839 1.00 90.50 89 ARG A O 1
ATOM 702 N N . SER A 1 90 ? -4.153 4.470 -2.387 1.00 88.69 90 SER A N 1
ATOM 703 C CA . SER A 1 90 ? -2.895 5.233 -2.334 1.00 88.69 90 SER A CA 1
ATOM 704 C C . SER A 1 90 ? -2.246 5.219 -0.951 1.00 88.69 90 SER A C 1
ATOM 706 O O . SER A 1 90 ? -1.031 5.300 -0.840 1.00 88.69 90 SER A O 1
ATOM 708 N N . MET A 1 91 ? -3.039 5.081 0.114 1.00 91.44 91 MET A N 1
ATOM 709 C CA . MET A 1 91 ? -2.505 4.936 1.464 1.00 91.44 91 MET A CA 1
ATOM 710 C C . MET A 1 91 ? -2.024 3.506 1.729 1.00 91.44 91 MET A C 1
ATOM 712 O O . MET A 1 91 ? -1.023 3.313 2.414 1.00 91.44 91 MET A O 1
ATOM 716 N N . ALA A 1 92 ? -2.725 2.507 1.188 1.00 91.31 92 ALA A N 1
ATOM 717 C CA . ALA A 1 92 ? -2.335 1.111 1.325 1.00 91.31 92 ALA A CA 1
ATOM 718 C C . ALA A 1 92 ? -0.964 0.835 0.696 1.00 91.31 92 ALA A C 1
ATOM 720 O O . ALA A 1 92 ? -0.204 0.076 1.279 1.00 91.31 92 ALA A O 1
ATOM 721 N N . GLN A 1 93 ? -0.611 1.509 -0.408 1.00 90.56 93 GLN A N 1
ATOM 722 C CA . GLN A 1 93 ? 0.692 1.385 -1.088 1.00 90.56 93 GLN A CA 1
ATOM 723 C C . GLN A 1 93 ? 1.902 1.659 -0.179 1.00 90.56 93 GLN A C 1
ATOM 725 O O . GLN A 1 93 ? 2.925 0.989 -0.310 1.00 90.56 93 GLN A O 1
ATOM 730 N N . ASN A 1 94 ? 1.757 2.539 0.816 1.00 91.19 94 ASN A N 1
ATOM 731 C CA . ASN A 1 94 ? 2.844 2.848 1.748 1.00 91.19 94 ASN A CA 1
ATOM 732 C C . ASN A 1 94 ? 3.199 1.667 2.675 1.00 91.19 94 ASN A C 1
ATOM 734 O O . ASN A 1 94 ? 4.275 1.659 3.277 1.00 91.19 94 ASN A O 1
ATOM 738 N N . ILE A 1 95 ? 2.299 0.690 2.848 1.00 91.94 95 ILE A N 1
ATOM 739 C CA . ILE A 1 95 ? 2.539 -0.478 3.707 1.00 91.94 95 ILE A CA 1
ATOM 740 C C . ILE A 1 95 ? 3.470 -1.488 2.996 1.00 91.94 95 ILE A C 1
ATOM 742 O O . ILE A 1 95 ? 4.523 -1.788 3.564 1.00 91.94 95 ILE A O 1
ATOM 746 N N . PRO A 1 96 ? 3.197 -1.934 1.750 1.00 90.38 96 PRO A N 1
ATOM 747 C CA . PRO A 1 96 ? 4.151 -2.681 0.929 1.00 90.38 96 PRO A CA 1
ATOM 748 C C . PRO A 1 96 ? 5.488 -1.977 0.711 1.00 90.38 96 PRO A C 1
ATOM 750 O O . PRO A 1 96 ? 6.519 -2.640 0.754 1.00 90.38 96 PRO A O 1
ATOM 753 N N . ASP A 1 97 ? 5.504 -0.647 0.532 1.00 87.81 97 ASP A N 1
ATOM 754 C CA . ASP A 1 97 ? 6.759 0.123 0.419 1.00 87.81 97 ASP A CA 1
ATOM 755 C C . ASP A 1 97 ? 7.651 -0.049 1.662 1.00 87.81 97 ASP A C 1
ATOM 757 O O . ASP A 1 97 ? 8.875 0.058 1.590 1.00 87.81 97 ASP A O 1
ATOM 761 N N . SER A 1 98 ? 7.033 -0.355 2.806 1.00 87.06 98 SER A N 1
ATOM 762 C CA . SER A 1 98 ? 7.707 -0.644 4.073 1.00 87.06 98 SER A CA 1
ATOM 763 C C . SER A 1 98 ? 8.122 -2.110 4.242 1.00 87.06 98 SER A C 1
ATOM 765 O O . SER A 1 98 ? 8.637 -2.466 5.309 1.00 87.06 98 SER A O 1
ATOM 767 N N . GLY A 1 99 ? 7.858 -2.949 3.236 1.00 89.25 99 GLY A N 1
ATOM 768 C CA . GLY A 1 99 ? 8.104 -4.388 3.241 1.00 89.25 99 GLY A CA 1
ATOM 769 C C . GLY A 1 99 ? 7.159 -5.186 4.138 1.00 89.25 99 GLY A C 1
ATOM 770 O O . GLY A 1 99 ? 7.561 -6.237 4.618 1.00 89.25 99 GLY A O 1
ATOM 771 N N . LEU A 1 100 ? 5.955 -4.679 4.425 1.00 91.50 100 LEU A N 1
ATOM 772 C CA . LEU A 1 100 ? 4.988 -5.348 5.302 1.00 91.50 100 LEU A CA 1
ATOM 773 C C . LEU A 1 100 ? 3.836 -5.951 4.492 1.00 91.50 100 LEU A C 1
ATOM 775 O O . LEU A 1 100 ? 3.255 -5.271 3.646 1.00 91.50 100 LEU A O 1
ATOM 779 N N . SER A 1 101 ? 3.480 -7.196 4.800 1.00 93.25 101 SER A N 1
ATOM 780 C CA . SER A 1 101 ? 2.286 -7.895 4.300 1.00 93.25 101 SER A CA 1
ATOM 781 C C . SER A 1 101 ? 1.091 -7.752 5.247 1.00 93.25 101 SER A C 1
ATOM 783 O O . SER A 1 101 ? 1.245 -7.407 6.425 1.00 93.25 101 SER A O 1
ATOM 785 N N . TYR A 1 102 ? -0.115 -8.052 4.755 1.00 94.31 102 TYR A N 1
ATOM 786 C CA . TYR A 1 102 ? -1.315 -8.100 5.594 1.00 94.31 102 TYR A CA 1
ATOM 787 C C . TYR A 1 102 ? -1.185 -9.129 6.726 1.00 94.31 102 TYR A C 1
ATOM 789 O O . TYR A 1 102 ? -1.447 -8.803 7.884 1.00 94.31 102 TYR A O 1
ATOM 797 N N . ASP A 1 103 ? -0.693 -10.330 6.420 1.00 93.56 103 ASP A N 1
ATOM 798 C CA . ASP A 1 103 ? -0.499 -11.411 7.392 1.00 93.56 103 ASP A CA 1
ATOM 799 C C . ASP A 1 103 ? 0.460 -11.034 8.523 1.00 93.56 103 ASP A C 1
ATOM 801 O O . ASP A 1 103 ? 0.250 -11.405 9.680 1.00 93.56 103 ASP A O 1
ATOM 805 N N . GLU A 1 104 ? 1.528 -10.295 8.220 1.00 93.44 104 GLU A N 1
ATOM 806 C CA . GLU A 1 104 ? 2.437 -9.786 9.248 1.00 93.44 104 GLU A CA 1
ATOM 807 C C . GLU A 1 104 ? 1.749 -8.764 10.148 1.00 93.44 104 GLU A C 1
ATOM 809 O O . GLU A 1 104 ? 1.947 -8.809 11.363 1.00 93.44 104 GLU A O 1
ATOM 814 N N . LEU A 1 105 ? 0.915 -7.877 9.589 1.00 94.12 105 LEU A N 1
ATOM 815 C CA . LEU A 1 105 ? 0.116 -6.953 10.395 1.00 94.12 105 LEU A CA 1
ATOM 816 C C . LEU A 1 105 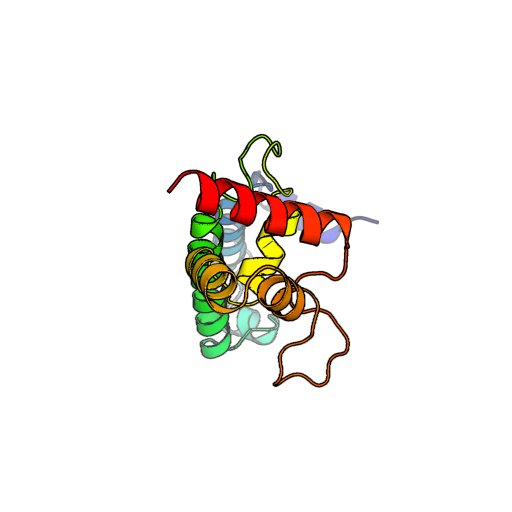? -0.903 -7.696 11.261 1.00 94.12 105 LEU A C 1
ATOM 818 O O . LEU A 1 105 ? -1.061 -7.336 12.428 1.00 94.12 105 LEU A O 1
ATOM 822 N N . HIS A 1 106 ? -1.536 -8.746 10.731 1.00 94.38 106 HIS A N 1
ATOM 823 C CA . HIS A 1 106 ? -2.450 -9.598 11.485 1.00 94.38 106 HIS A CA 1
ATOM 824 C C . HIS A 1 106 ? -1.724 -10.257 12.664 1.00 94.38 106 HIS A C 1
ATOM 826 O O . HIS A 1 106 ? -2.088 -10.037 13.816 1.00 94.38 106 HIS A O 1
ATOM 832 N N . LYS A 1 107 ? -0.604 -10.947 12.408 1.00 94.62 107 LYS A N 1
ATOM 833 C CA . LYS A 1 107 ? 0.239 -11.569 13.449 1.00 94.62 107 LYS A CA 1
ATOM 834 C C . LYS A 1 107 ? 0.721 -10.557 14.489 1.00 94.62 107 LYS A C 1
ATOM 836 O O . LYS A 1 107 ? 0.753 -10.856 15.685 1.00 94.62 107 LYS A O 1
ATOM 841 N N . LEU A 1 108 ? 1.107 -9.359 14.051 1.00 93.81 108 LEU A N 1
ATOM 842 C CA . LEU A 1 108 ? 1.541 -8.276 14.928 1.00 93.81 108 LEU A CA 1
ATOM 843 C C . LEU A 1 108 ? 0.399 -7.807 15.836 1.00 93.81 108 LEU A C 1
ATOM 845 O O . LEU A 1 108 ? 0.614 -7.604 17.033 1.00 93.81 108 LEU A O 1
ATOM 849 N N . TYR A 1 109 ? -0.803 -7.660 15.280 1.00 95.12 109 TYR A N 1
ATOM 850 C CA . TYR A 1 109 ? -1.994 -7.299 16.033 1.00 95.12 109 TYR A CA 1
ATOM 851 C C . TYR A 1 109 ? -2.377 -8.396 17.032 1.00 95.12 109 TYR A C 1
ATOM 853 O O . TYR A 1 109 ? -2.552 -8.097 18.208 1.00 95.12 109 TYR A O 1
ATOM 861 N N . THR A 1 110 ? -2.396 -9.667 16.631 1.00 94.44 110 THR A N 1
ATOM 862 C CA . THR A 1 110 ? -2.683 -10.789 17.539 1.00 94.44 110 THR A CA 1
ATOM 863 C C . THR A 1 110 ? -1.681 -10.858 18.695 1.00 94.44 110 THR A C 1
ATOM 865 O O . THR A 1 110 ? -2.058 -11.101 19.838 1.00 94.44 110 THR A O 1
ATOM 868 N N . ARG A 1 111 ? -0.390 -10.616 18.428 1.00 95.50 111 ARG A N 1
ATOM 869 C CA . ARG A 1 111 ? 0.673 -10.762 19.434 1.00 95.50 111 ARG A CA 1
ATOM 870 C C . ARG A 1 111 ? 0.828 -9.559 20.365 1.00 95.50 111 ARG A C 1
ATOM 872 O O . ARG A 1 111 ? 1.150 -9.735 21.536 1.00 95.50 111 ARG A O 1
ATOM 879 N N . PHE A 1 112 ? 0.668 -8.340 19.852 1.00 94.19 112 PHE A N 1
ATOM 880 C CA . PHE A 1 112 ? 0.985 -7.101 20.580 1.00 94.19 112 PHE A CA 1
ATOM 881 C C . PHE A 1 112 ? -0.193 -6.119 20.667 1.00 94.19 112 PHE A C 1
ATOM 883 O O . PHE A 1 112 ? -0.062 -5.018 21.221 1.00 94.19 112 PHE A O 1
ATOM 890 N N . GLY A 1 113 ? -1.340 -6.495 20.107 1.00 94.50 113 GLY A N 1
ATOM 891 C CA . GLY A 1 113 ? -2.551 -5.695 20.054 1.00 94.50 113 GLY A CA 1
ATOM 892 C C . GLY A 1 113 ? -2.392 -4.396 19.270 1.00 94.50 113 GLY A C 1
ATOM 893 O O . GLY A 1 113 ? -1.402 -4.120 18.582 1.00 94.50 113 GLY A O 1
ATOM 894 N N . LYS A 1 114 ? -3.373 -3.519 19.477 1.00 95.62 114 LYS A N 1
ATOM 895 C CA . LYS A 1 114 ? -3.416 -2.148 18.956 1.00 95.62 114 LYS A CA 1
ATOM 896 C C . LYS A 1 114 ? -2.111 -1.371 19.140 1.00 95.62 114 LYS A C 1
ATOM 898 O O . LYS A 1 114 ? -1.705 -0.633 18.245 1.00 95.62 114 LYS A O 1
ATOM 903 N N . ARG A 1 115 ? -1.463 -1.499 20.305 1.00 94.12 115 ARG A N 1
ATOM 904 C CA . ARG A 1 115 ? -0.241 -0.741 20.622 1.00 94.12 115 ARG A CA 1
ATOM 905 C C . ARG A 1 115 ? 0.922 -1.157 19.725 1.00 94.12 115 ARG A C 1
ATOM 907 O O . ARG A 1 115 ? 1.602 -0.277 19.204 1.00 94.12 115 ARG A O 1
ATOM 914 N N . GLY A 1 116 ? 1.118 -2.460 19.519 1.00 93.06 116 GLY A N 1
ATOM 915 C CA . GLY A 1 116 ? 2.167 -2.964 18.632 1.00 93.06 116 GLY A CA 1
ATOM 916 C C . GLY A 1 116 ? 1.942 -2.551 17.184 1.00 93.06 116 GLY A C 1
ATOM 917 O O . GLY A 1 116 ? 2.859 -2.036 16.544 1.00 93.06 116 GLY A O 1
ATOM 918 N N . LEU A 1 117 ? 0.701 -2.674 16.706 1.00 94.44 117 LEU A N 1
ATOM 919 C CA . LEU A 1 117 ? 0.336 -2.272 15.350 1.00 94.44 117 LEU A CA 1
ATOM 920 C C . LEU A 1 117 ? 0.598 -0.785 15.095 1.00 94.44 117 LEU A C 1
ATOM 922 O O . LEU A 1 117 ? 1.271 -0.427 14.130 1.00 94.44 117 LEU A O 1
ATOM 926 N N . VAL A 1 118 ? 0.143 0.089 15.996 1.00 95.12 118 VAL A N 1
ATOM 927 C CA . VAL A 1 118 ? 0.405 1.531 15.890 1.00 95.12 118 VAL A CA 1
ATOM 928 C C . VAL A 1 118 ? 1.904 1.818 15.909 1.00 95.12 118 VAL A C 1
ATOM 930 O O . VAL A 1 118 ? 2.377 2.570 15.061 1.00 95.12 118 VAL A O 1
ATOM 933 N N . ALA A 1 119 ? 2.659 1.199 16.821 1.00 93.25 119 ALA A N 1
ATOM 934 C CA . ALA A 1 119 ? 4.088 1.450 16.959 1.00 93.25 119 ALA A CA 1
ATOM 935 C C . ALA A 1 119 ? 4.880 1.104 15.689 1.00 93.25 119 ALA A C 1
ATOM 937 O O . ALA A 1 119 ? 5.757 1.876 15.307 1.00 93.25 119 ALA A O 1
ATOM 938 N N . ILE A 1 120 ? 4.571 -0.010 15.018 1.00 93.25 120 ILE A N 1
ATOM 939 C CA . ILE A 1 120 ? 5.257 -0.397 13.776 1.00 93.25 120 ILE A CA 1
ATOM 940 C C . ILE A 1 120 ? 4.925 0.553 12.624 1.00 93.25 120 ILE A C 1
ATOM 942 O O . ILE A 1 120 ? 5.819 0.924 11.866 1.00 93.25 120 ILE A O 1
ATOM 946 N N . LEU A 1 121 ? 3.668 0.986 12.504 1.00 93.50 121 LEU A N 1
ATOM 947 C CA . LEU A 1 121 ? 3.235 1.857 11.409 1.00 93.50 121 LEU A CA 1
ATOM 948 C C . LEU A 1 121 ? 3.699 3.315 11.589 1.00 93.50 121 LEU A C 1
ATOM 950 O O . LEU A 1 121 ? 3.979 4.000 10.601 1.00 93.50 121 LEU A O 1
ATOM 954 N N . SER A 1 122 ? 3.788 3.802 12.832 1.00 93.56 122 SER A N 1
ATOM 955 C CA . SER A 1 122 ? 4.041 5.219 13.137 1.00 93.56 122 SER A CA 1
ATOM 956 C C . SER A 1 122 ? 5.497 5.583 13.414 1.00 93.56 122 SER A C 1
ATOM 958 O O . SER A 1 122 ? 5.843 6.773 13.414 1.00 93.56 122 SER A O 1
ATOM 960 N N . ASN A 1 123 ? 6.345 4.590 13.676 1.00 90.62 123 ASN A N 1
ATOM 961 C CA . ASN A 1 123 ? 7.757 4.801 13.978 1.00 90.62 123 ASN A CA 1
ATOM 962 C C . ASN A 1 123 ? 8.646 4.442 12.782 1.00 90.62 123 ASN A C 1
ATOM 964 O O . ASN A 1 123 ? 8.213 3.688 11.913 1.00 90.62 123 ASN A O 1
ATOM 968 N N . PRO A 1 124 ? 9.866 4.995 12.703 1.00 85.12 124 PRO A N 1
ATOM 969 C CA . PRO A 1 124 ? 10.830 4.629 11.669 1.00 85.12 124 PRO A CA 1
ATOM 970 C C . PRO A 1 124 ? 11.237 3.150 11.745 1.00 85.12 124 PRO A C 1
ATOM 972 O O . PRO A 1 124 ? 11.015 2.476 12.756 1.00 85.12 124 PRO A O 1
ATOM 975 N N . LEU A 1 125 ? 11.894 2.646 10.695 1.00 80.25 125 LEU A N 1
ATOM 976 C CA . LEU A 1 125 ? 12.656 1.398 10.805 1.00 80.25 125 LEU A CA 1
ATOM 977 C C . LEU A 1 125 ? 13.705 1.538 11.913 1.00 80.25 125 LEU A C 1
ATOM 979 O O . LEU A 1 125 ? 14.404 2.543 11.971 1.00 80.25 125 LEU A O 1
ATOM 983 N N . THR A 1 126 ? 13.874 0.507 12.740 1.00 72.75 126 THR A N 1
ATOM 984 C CA . THR A 1 126 ? 14.915 0.455 13.784 1.00 72.75 126 THR A CA 1
ATOM 985 C C . THR A 1 126 ? 16.333 0.566 13.226 1.00 72.75 126 THR A C 1
ATOM 987 O O . THR A 1 126 ? 17.241 0.965 13.944 1.00 72.75 126 THR A O 1
ATOM 990 N N . THR A 1 127 ? 16.524 0.241 11.949 1.00 71.50 127 THR A N 1
ATOM 991 C CA . THR A 1 127 ? 17.794 0.374 11.226 1.00 71.50 127 THR A CA 1
ATOM 992 C C . THR A 1 127 ? 17.994 1.754 10.596 1.00 71.50 127 THR A C 1
ATOM 994 O O . THR A 1 127 ? 19.057 2.023 10.044 1.00 71.50 127 THR A O 1
ATOM 997 N N . SER A 1 128 ? 16.989 2.632 10.655 1.00 71.25 128 SER A N 1
ATOM 998 C CA . SER A 1 128 ? 17.014 3.946 10.024 1.00 71.25 128 SER A CA 1
ATOM 999 C C . SER A 1 128 ? 17.191 5.051 11.060 1.00 71.25 128 SER A C 1
ATOM 1001 O O . SER A 1 128 ? 16.483 5.104 12.063 1.00 71.25 128 SER A O 1
ATOM 1003 N N . SER A 1 129 ? 18.100 5.989 10.789 1.00 73.38 129 SER A N 1
ATOM 1004 C CA . SER A 1 129 ? 18.212 7.246 11.543 1.00 73.38 129 SER A CA 1
ATOM 1005 C C . SER A 1 129 ? 17.147 8.275 11.135 1.00 73.38 129 SER A C 1
ATOM 1007 O O . SER A 1 129 ? 17.064 9.358 11.723 1.00 73.38 129 SER A O 1
ATOM 1009 N N . ALA A 1 130 ? 16.328 7.961 10.124 1.00 74.00 130 ALA A N 1
ATOM 1010 C CA . ALA A 1 130 ? 15.293 8.853 9.633 1.00 74.00 130 ALA A CA 1
ATOM 1011 C C . ALA A 1 130 ? 14.207 9.070 10.693 1.00 74.00 130 ALA A C 1
ATOM 1013 O O . ALA A 1 130 ? 13.764 8.151 11.373 1.00 74.00 130 ALA A O 1
ATOM 1014 N N . LYS A 1 131 ? 13.720 10.309 10.801 1.00 79.25 131 LYS A N 1
ATOM 1015 C CA . LYS A 1 131 ? 12.600 10.656 11.695 1.00 79.25 131 LYS A CA 1
ATOM 1016 C C . LYS A 1 131 ? 11.233 10.354 11.075 1.00 79.25 131 LYS A C 1
ATOM 1018 O O . LYS A 1 131 ? 10.210 10.562 11.739 1.00 79.25 131 LYS A O 1
ATOM 1023 N N . THR A 1 132 ? 11.208 9.920 9.816 1.00 84.75 132 THR A N 1
ATOM 1024 C CA . THR A 1 132 ? 9.991 9.644 9.057 1.00 84.75 132 THR A CA 1
ATOM 1025 C C . THR A 1 132 ? 9.325 8.365 9.559 1.00 84.75 132 THR A C 1
ATOM 1027 O O . THR A 1 132 ? 10.008 7.394 9.885 1.00 84.75 132 THR A O 1
ATOM 1030 N N . PRO A 1 133 ? 7.989 8.354 9.681 1.00 87.25 133 PRO A N 1
ATOM 1031 C CA . PRO A 1 133 ? 7.281 7.125 10.006 1.00 87.25 133 PRO A CA 1
ATOM 1032 C C . PRO A 1 133 ? 7.502 6.083 8.916 1.00 87.25 133 PRO A C 1
ATOM 1034 O O . PRO A 1 133 ? 7.623 6.442 7.747 1.00 87.25 133 PRO A O 1
ATOM 1037 N N . ARG A 1 134 ? 7.487 4.807 9.306 1.00 87.31 134 ARG A N 1
ATOM 1038 C CA . ARG A 1 134 ? 7.512 3.687 8.368 1.00 87.31 134 ARG A CA 1
ATOM 1039 C C . ARG A 1 134 ? 6.341 3.774 7.384 1.00 87.31 134 ARG A C 1
ATOM 1041 O O . ARG A 1 134 ? 6.572 3.788 6.189 1.00 87.31 134 ARG A O 1
ATOM 1048 N N . VAL A 1 135 ? 5.113 3.937 7.889 1.00 91.06 135 VAL A N 1
ATOM 1049 C CA . VAL A 1 135 ? 3.906 4.074 7.053 1.00 91.06 135 VAL A CA 1
ATOM 1050 C C . VAL A 1 135 ? 3.245 5.438 7.241 1.00 91.06 135 VAL A C 1
ATOM 1052 O O . VAL A 1 135 ? 3.092 6.203 6.290 1.00 91.06 135 VAL A O 1
ATOM 1055 N N . THR A 1 136 ? 2.799 5.758 8.462 1.00 92.75 136 THR A N 1
ATOM 1056 C CA . THR A 1 136 ? 2.072 7.007 8.737 1.00 92.75 136 THR A CA 1
ATOM 1057 C C . THR A 1 136 ? 1.956 7.312 10.231 1.00 92.75 136 THR A C 1
ATOM 1059 O O . THR A 1 136 ? 1.843 6.413 11.058 1.00 92.75 136 THR A O 1
ATOM 1062 N N . ARG A 1 137 ? 1.905 8.602 10.592 1.00 93.56 137 ARG A N 1
ATOM 1063 C CA . ARG A 1 137 ? 1.510 9.065 11.942 1.00 93.56 137 ARG A CA 1
ATOM 1064 C C . ARG A 1 137 ? 0.073 9.577 12.002 1.00 93.56 137 ARG A C 1
ATOM 1066 O O . ARG A 1 137 ? -0.379 10.033 13.053 1.00 93.56 137 ARG A O 1
ATOM 1073 N N . THR A 1 138 ? -0.651 9.542 10.887 1.00 95.31 138 THR A N 1
ATOM 1074 C CA . THR A 1 138 ? -1.994 10.113 10.807 1.00 95.31 138 THR A CA 1
ATOM 1075 C C . THR A 1 138 ? -2.961 9.291 11.651 1.00 95.31 138 THR A C 1
ATOM 1077 O O . THR A 1 138 ? -3.357 8.189 11.273 1.00 95.31 138 THR A O 1
ATOM 1080 N N . LYS A 1 139 ? -3.392 9.860 12.783 1.00 94.38 139 LYS A N 1
ATOM 1081 C CA . LYS A 1 139 ? -4.243 9.187 13.780 1.00 94.38 139 LYS A CA 1
ATOM 1082 C C . LYS A 1 139 ? -5.500 8.555 13.179 1.00 94.38 139 LYS A C 1
ATOM 1084 O O . LYS A 1 139 ? -5.831 7.431 13.530 1.00 94.38 139 LYS A O 1
ATOM 1089 N N . ARG A 1 140 ? -6.173 9.248 12.250 1.00 95.44 140 ARG A N 1
ATOM 1090 C CA . ARG A 1 140 ? -7.387 8.743 11.583 1.00 95.44 140 ARG A CA 1
ATOM 1091 C C . ARG A 1 140 ? -7.127 7.452 10.802 1.00 95.44 140 ARG A C 1
ATOM 1093 O O . ARG A 1 140 ? -7.941 6.543 10.852 1.00 95.44 140 ARG A O 1
ATOM 1100 N N . ILE A 1 141 ? -5.996 7.382 10.104 1.00 94.62 141 ILE A N 1
ATOM 1101 C CA . ILE A 1 141 ? -5.622 6.232 9.272 1.00 94.62 141 ILE A CA 1
ATOM 1102 C C . ILE A 1 141 ? -5.249 5.054 10.172 1.00 94.62 141 ILE A C 1
ATOM 1104 O O . ILE A 1 141 ? -5.771 3.960 10.000 1.00 94.62 141 ILE A O 1
ATOM 1108 N N . LEU A 1 142 ? -4.434 5.306 11.201 1.00 96.00 142 LEU A N 1
ATOM 1109 C CA . LEU A 1 142 ? -4.077 4.298 12.201 1.00 96.00 142 LEU A CA 1
ATOM 1110 C C . LEU A 1 142 ? -5.315 3.735 12.914 1.00 96.00 142 LEU A C 1
ATOM 1112 O O . LEU A 1 142 ? -5.417 2.529 13.103 1.00 96.00 142 LEU A O 1
ATOM 1116 N N . ALA A 1 143 ? -6.270 4.594 13.279 1.00 95.56 143 ALA A N 1
ATOM 1117 C CA . ALA A 1 143 ? -7.517 4.168 13.905 1.00 95.56 143 ALA A CA 1
ATOM 1118 C C . ALA A 1 143 ? -8.376 3.304 12.971 1.00 95.56 143 ALA A C 1
ATOM 1120 O O . ALA A 1 143 ? -8.946 2.322 13.432 1.00 95.56 143 ALA A O 1
ATOM 1121 N N . ALA A 1 144 ? -8.448 3.636 11.678 1.00 95.31 144 ALA A N 1
ATOM 1122 C CA . ALA A 1 144 ? -9.188 2.839 10.702 1.00 95.31 144 ALA A CA 1
ATOM 1123 C C . ALA A 1 144 ? -8.584 1.437 10.522 1.00 95.31 144 ALA A C 1
ATOM 1125 O O . ALA A 1 144 ? -9.318 0.454 10.555 1.00 95.31 144 ALA A O 1
ATOM 1126 N N . ILE A 1 145 ? -7.253 1.340 10.420 1.00 94.94 145 ILE A N 1
ATOM 1127 C CA . ILE A 1 145 ? -6.545 0.054 10.318 1.00 94.94 145 ILE A CA 1
ATOM 1128 C C . ILE A 1 145 ? -6.737 -0.771 11.598 1.00 94.94 145 ILE A C 1
ATOM 1130 O O . ILE A 1 145 ? -7.064 -1.948 11.529 1.00 94.94 145 ILE A O 1
ATOM 1134 N N . VAL A 1 146 ? -6.580 -0.163 12.778 1.00 96.19 146 VAL A N 1
ATOM 1135 C CA . VAL A 1 146 ? -6.810 -0.860 14.055 1.00 96.19 146 VAL A CA 1
ATOM 1136 C C . VAL A 1 146 ? -8.248 -1.363 14.156 1.00 96.19 146 VAL A C 1
ATOM 1138 O O . VAL A 1 146 ? -8.455 -2.510 14.529 1.00 96.19 146 VAL A O 1
ATOM 1141 N N . LYS A 1 147 ? -9.234 -0.532 13.798 1.00 95.44 147 LYS A N 1
ATOM 1142 C CA . LYS A 1 147 ? -10.652 -0.903 13.845 1.00 95.44 147 LYS A CA 1
ATOM 1143 C C . LYS A 1 147 ? -10.966 -2.081 12.920 1.00 95.44 147 LYS A C 1
ATOM 1145 O O . LYS A 1 147 ? -11.811 -2.900 13.261 1.00 95.44 147 LYS A O 1
ATOM 1150 N N . HIS A 1 148 ? -10.304 -2.158 11.765 1.00 94.81 148 HIS A N 1
ATOM 1151 C CA . HIS A 1 148 ? -10.409 -3.309 10.867 1.00 94.81 148 HIS A CA 1
ATOM 1152 C C . HIS A 1 148 ? -9.994 -4.596 11.580 1.00 94.81 148 HIS A C 1
ATOM 1154 O O . HIS A 1 148 ? -10.802 -5.511 11.680 1.00 94.81 148 HIS A O 1
ATOM 1160 N N . PHE A 1 149 ? -8.795 -4.619 12.167 1.00 94.69 149 PHE A N 1
ATOM 1161 C CA . PHE A 1 149 ? -8.301 -5.794 12.889 1.00 94.69 149 PHE A CA 1
ATOM 1162 C C . PHE A 1 149 ? -9.100 -6.114 14.162 1.00 94.69 149 PHE A C 1
ATOM 1164 O O . PHE A 1 149 ? -9.313 -7.277 14.478 1.00 94.69 149 PHE A O 1
ATOM 1171 N N . GLU A 1 150 ? -9.600 -5.099 14.875 1.00 93.44 150 GLU A N 1
ATOM 1172 C CA . GLU A 1 150 ? -10.543 -5.293 15.986 1.00 93.44 150 GLU A CA 1
ATOM 1173 C C . GLU A 1 150 ? -11.825 -5.997 15.515 1.00 93.44 150 GLU A C 1
ATOM 1175 O O . GLU A 1 150 ? -12.330 -6.867 16.215 1.00 93.44 150 GLU A O 1
ATOM 1180 N N . LYS A 1 151 ? -12.359 -5.634 14.343 1.00 91.38 151 LYS A N 1
ATOM 1181 C CA . LYS A 1 151 ? -13.571 -6.250 13.793 1.00 91.38 151 LYS A CA 1
ATOM 1182 C C . LYS A 1 151 ? -13.315 -7.691 13.352 1.00 91.38 151 LYS A C 1
ATOM 1184 O O . LYS A 1 151 ? -14.063 -8.566 13.763 1.00 91.38 151 LYS A O 1
ATOM 1189 N N . THR A 1 152 ? -12.256 -7.937 12.583 1.00 86.75 152 THR A N 1
ATOM 1190 C CA . THR A 1 152 ? -11.946 -9.282 12.075 1.00 86.75 152 THR A CA 1
ATOM 1191 C C . THR A 1 152 ? -11.639 -10.266 13.202 1.00 86.75 152 THR A C 1
ATOM 1193 O O . THR A 1 152 ? -12.109 -11.391 13.154 1.00 86.75 152 THR A O 1
ATOM 1196 N N . SER A 1 153 ? -10.944 -9.843 14.266 1.00 80.94 153 SER A N 1
ATOM 1197 C CA . SER A 1 153 ? -10.672 -10.714 15.423 1.00 80.94 153 SER A CA 1
ATOM 1198 C C . SER A 1 153 ? -11.896 -11.021 16.298 1.00 80.94 153 SER A C 1
ATOM 1200 O O . SER A 1 153 ? -11.801 -11.886 17.158 1.00 80.94 153 SER A O 1
ATOM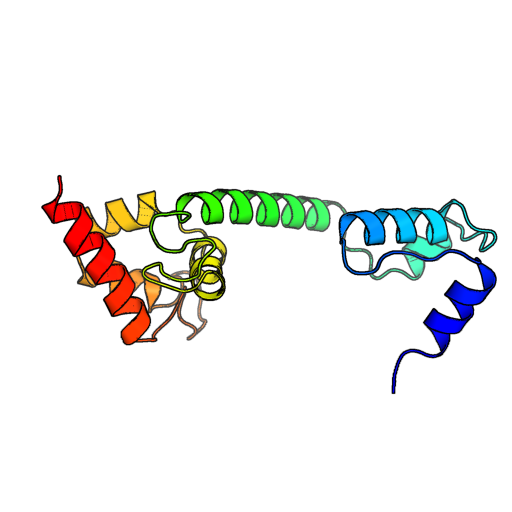 1202 N N . ASN A 1 154 ? -13.009 -10.296 16.140 1.00 73.25 154 ASN A N 1
ATOM 1203 C CA . ASN A 1 154 ? -14.271 -10.588 16.835 1.00 73.25 154 ASN A CA 1
ATOM 1204 C C . ASN A 1 154 ? -15.226 -11.448 15.985 1.00 73.25 154 ASN A C 1
ATOM 1206 O O . ASN A 1 154 ? -16.279 -11.848 16.479 1.00 73.25 154 ASN A O 1
ATOM 1210 N N . GLU A 1 155 ? -14.909 -11.644 14.704 1.00 63.31 155 GLU A N 1
ATOM 1211 C CA . GLU A 1 155 ? -15.686 -12.450 13.754 1.00 63.31 155 GLU A CA 1
ATOM 1212 C C . GLU A 1 155 ? -15.123 -13.881 13.605 1.00 63.31 155 GLU A C 1
ATOM 1214 O O . GLU A 1 155 ? -15.794 -14.726 13.012 1.00 63.31 155 GLU A O 1
ATOM 1219 N N . GLU A 1 156 ? -13.937 -14.149 14.168 1.00 53.72 156 GLU A N 1
ATOM 1220 C CA . GLU A 1 156 ? -13.302 -15.473 14.328 1.00 53.72 156 GLU A CA 1
ATOM 1221 C C . GLU A 1 156 ? -13.623 -16.104 15.693 1.00 53.72 156 GLU A C 1
ATOM 1223 O O . GLU A 1 156 ? -13.837 -17.339 15.727 1.00 53.72 156 GLU A O 1
#

pLDDT: mean 81.24, std 14.84, range [37.94, 96.19]

Radius of gyration: 22.17 Å; chains: 1; bounding box: 43×41×60 Å

InterPro domains:
  IPR057617 PML, C-terminal domain [PF25244] (87-151)

Organism: NCBI:txid46732